Protein AF-A0A6L8V2J3-F1 (afdb_monomer_lite)

Organism: NCBI:txid2606219

Foldseek 3Di:
DDWAWPDDDPAWTWTADPPPQWIWIWGWPPDPPTDIDIDIGHPVRVVVVVVVVVVVVVVVD

Sequence (61 aa):
MAWINMLEREQLSVKLDDKDEVALLEINDGGISPNYVTVRLNENEIDELIEVLQRVKRAIQ

Radius of gyration: 13.19 Å; chains: 1; bounding box: 29×24×33 Å

pLDDT: mean 91.76, std 6.84, range [61.91, 98.12]

Structure (mmCIF, N/CA/C/O backbone):
data_AF-A0A6L8V2J3-F1
#
_entry.id   AF-A0A6L8V2J3-F1
#
loop_
_atom_site.group_PDB
_atom_site.id
_atom_site.type_symbol
_atom_site.label_atom_id
_atom_site.label_alt_id
_atom_site.label_comp_id
_atom_site.label_asym_id
_atom_site.label_entity_id
_atom_site.label_seq_id
_atom_site.pdbx_PDB_ins_code
_atom_site.Cartn_x
_atom_site.Cartn_y
_atom_site.Cartn_z
_atom_site.occupancy
_atom_site.B_iso_or_equiv
_atom_site.auth_seq_id
_atom_site.auth_comp_id
_atom_site.auth_asym_id
_atom_site.auth_atom_id
_atom_site.pdbx_PDB_model_num
ATOM 1 N N . MET A 1 1 ? -11.983 13.323 -10.855 1.00 61.91 1 MET A N 1
ATOM 2 C CA . MET A 1 1 ? -11.321 12.406 -9.914 1.00 61.91 1 MET A CA 1
ATOM 3 C C . MET A 1 1 ? -9.957 13.004 -9.676 1.00 61.91 1 MET A C 1
ATOM 5 O O . MET A 1 1 ? -9.308 13.322 -10.672 1.00 61.91 1 MET A O 1
ATOM 9 N N . ALA A 1 2 ? -9.590 13.280 -8.429 1.00 76.19 2 ALA A N 1
ATOM 10 C CA . ALA A 1 2 ? -8.273 13.806 -8.101 1.00 76.19 2 ALA A CA 1
ATOM 11 C C . ALA A 1 2 ? -7.607 12.834 -7.123 1.00 76.19 2 ALA A C 1
ATOM 13 O O . ALA A 1 2 ? -8.038 12.687 -5.989 1.00 76.19 2 ALA A O 1
ATOM 14 N N . TRP A 1 3 ? -6.566 12.144 -7.585 1.00 88.00 3 TRP A N 1
ATOM 15 C CA . TRP A 1 3 ? -5.774 11.275 -6.721 1.00 88.00 3 TRP A CA 1
ATOM 16 C C . TRP A 1 3 ? -4.905 12.127 -5.802 1.00 88.00 3 TRP A C 1
ATOM 18 O O . TRP A 1 3 ? -4.122 12.954 -6.280 1.00 88.00 3 TRP A O 1
ATOM 28 N N . ILE A 1 4 ? -5.019 11.911 -4.495 1.00 91.56 4 ILE A N 1
ATOM 29 C CA . ILE A 1 4 ? -4.151 12.539 -3.500 1.00 91.56 4 ILE A CA 1
ATOM 30 C C . ILE A 1 4 ? -3.013 11.564 -3.194 1.00 91.56 4 ILE A C 1
ATOM 32 O O . ILE A 1 4 ? -3.246 10.478 -2.667 1.00 91.56 4 ILE A O 1
ATOM 36 N N . ASN A 1 5 ? -1.776 11.938 -3.526 1.00 92.88 5 ASN A N 1
ATOM 37 C CA . ASN A 1 5 ? -0.603 11.120 -3.214 1.00 92.88 5 ASN A CA 1
ATOM 38 C C . ASN A 1 5 ? -0.302 11.193 -1.710 1.00 92.88 5 ASN A C 1
ATOM 40 O O . ASN A 1 5 ? 0.040 12.257 -1.194 1.00 92.88 5 ASN A O 1
ATOM 44 N N . MET A 1 6 ? -0.403 10.057 -1.023 1.00 94.31 6 MET A N 1
ATOM 45 C CA . MET A 1 6 ? -0.141 9.925 0.415 1.00 94.31 6 MET A CA 1
ATOM 46 C C . MET A 1 6 ? 1.298 9.468 0.685 1.00 94.31 6 MET A C 1
ATOM 48 O O . MET A 1 6 ? 1.923 9.891 1.657 1.00 94.31 6 MET A O 1
ATOM 52 N N . LEU A 1 7 ? 1.840 8.618 -0.191 1.00 95.38 7 LEU A N 1
ATOM 53 C CA . LEU A 1 7 ? 3.225 8.155 -0.174 1.00 95.38 7 LEU A CA 1
ATOM 54 C C . LEU A 1 7 ? 3.707 7.975 -1.613 1.00 95.38 7 LEU A C 1
ATOM 56 O O . LEU A 1 7 ? 3.010 7.364 -2.414 1.00 95.38 7 LEU A O 1
ATOM 60 N N . GLU A 1 8 ? 4.915 8.446 -1.911 1.00 94.38 8 GLU A N 1
ATOM 61 C CA . GLU A 1 8 ? 5.583 8.215 -3.192 1.00 94.38 8 GLU A CA 1
ATOM 62 C C . GLU A 1 8 ? 7.041 7.816 -2.927 1.00 94.38 8 GLU A C 1
AT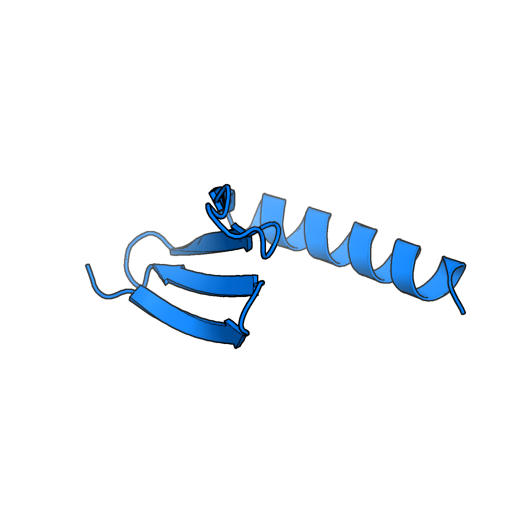OM 64 O O . GLU A 1 8 ? 7.815 8.564 -2.319 1.00 94.38 8 GLU A O 1
ATOM 69 N N . ARG A 1 9 ? 7.404 6.603 -3.337 1.00 93.56 9 ARG A N 1
ATOM 70 C CA . ARG A 1 9 ? 8.755 6.034 -3.313 1.00 93.56 9 ARG A CA 1
ATOM 71 C C . ARG A 1 9 ? 8.980 5.317 -4.637 1.00 93.56 9 ARG A C 1
ATOM 73 O O . ARG A 1 9 ? 8.031 4.925 -5.298 1.00 93.56 9 ARG A O 1
ATOM 80 N N . GLU A 1 10 ? 10.241 5.064 -4.967 1.00 89.75 10 GLU A N 1
ATOM 81 C CA . GLU A 1 10 ? 10.633 4.431 -6.234 1.00 89.75 10 GLU A CA 1
ATOM 82 C C . GLU A 1 10 ? 9.876 3.120 -6.531 1.00 89.75 10 GLU A C 1
ATOM 84 O O . GLU A 1 10 ? 9.461 2.891 -7.664 1.00 89.75 10 GLU A O 1
ATOM 89 N N . GLN A 1 11 ? 9.632 2.292 -5.508 1.00 93.50 11 GLN A N 1
ATOM 90 C CA . GLN A 1 11 ? 8.986 0.977 -5.644 1.00 93.50 11 GLN A CA 1
ATOM 91 C C . GLN A 1 11 ? 7.587 0.874 -5.020 1.00 93.50 11 GLN A C 1
ATOM 93 O O . GLN A 1 11 ? 6.950 -0.173 -5.117 1.00 93.50 11 GLN A O 1
ATOM 98 N N . LEU A 1 12 ? 7.113 1.928 -4.352 1.00 95.06 12 LEU A N 1
ATOM 99 C CA . LEU A 1 12 ? 5.892 1.893 -3.549 1.00 95.06 12 LEU A CA 1
ATOM 100 C C . LEU A 1 12 ? 5.207 3.257 -3.561 1.00 95.06 12 LEU A C 1
ATOM 102 O O . LEU A 1 12 ? 5.796 4.243 -3.111 1.00 95.06 12 LEU A O 1
ATOM 106 N N . SER A 1 13 ? 3.943 3.298 -3.966 1.00 95.88 13 SER A N 1
ATOM 107 C CA . SER A 1 13 ? 3.103 4.480 -3.797 1.00 95.88 13 SER A CA 1
ATOM 108 C C . SER A 1 13 ? 1.755 4.139 -3.170 1.00 95.88 13 SER A C 1
ATOM 11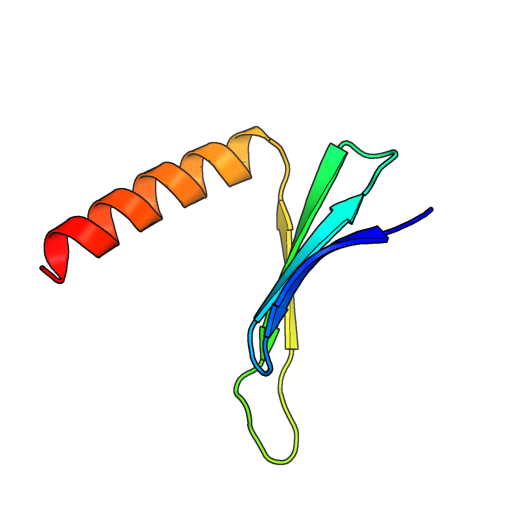0 O O . SER A 1 13 ? 1.252 3.017 -3.261 1.00 95.88 13 SER A O 1
ATOM 112 N N . VAL A 1 14 ? 1.201 5.122 -2.462 1.00 96.00 14 VAL A N 1
ATOM 113 C CA . VAL A 1 14 ? -0.129 5.056 -1.858 1.00 96.00 14 VAL A CA 1
ATOM 114 C C . VAL A 1 14 ? -0.884 6.319 -2.232 1.00 96.00 14 VAL A C 1
ATOM 116 O O . VAL A 1 14 ? -0.386 7.427 -2.011 1.00 96.00 14 VAL A O 1
ATOM 119 N N . LYS A 1 15 ? -2.086 6.159 -2.780 1.00 95.06 15 LYS A N 1
ATOM 120 C CA . LYS A 1 15 ? -2.946 7.258 -3.232 1.00 95.06 15 LYS A CA 1
ATOM 121 C C . LYS A 1 15 ? -4.338 7.119 -2.633 1.00 95.06 15 LYS A C 1
ATOM 123 O O . LYS A 1 15 ? -4.798 6.004 -2.420 1.00 95.06 15 LYS A O 1
ATOM 128 N N . LEU A 1 16 ? -5.004 8.238 -2.384 1.00 93.69 16 LEU A N 1
ATOM 129 C CA . LEU A 1 16 ? -6.396 8.296 -1.939 1.00 93.69 16 LEU A CA 1
ATOM 130 C C . LEU A 1 16 ? -7.268 8.843 -3.073 1.00 93.69 16 LEU A C 1
ATOM 132 O O . LEU A 1 16 ? -6.904 9.849 -3.690 1.00 93.69 16 LEU A O 1
ATOM 136 N N . ASP A 1 17 ? -8.400 8.192 -3.338 1.00 88.81 17 ASP A N 1
ATOM 137 C CA . ASP A 1 17 ? -9.484 8.791 -4.118 1.00 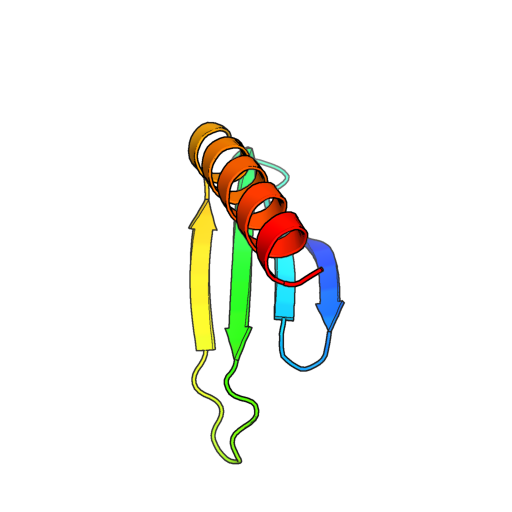88.81 17 ASP A CA 1
ATOM 138 C C . ASP A 1 17 ? -10.310 9.693 -3.200 1.00 88.81 17 ASP A C 1
ATOM 140 O O . ASP A 1 17 ? -10.925 9.222 -2.242 1.00 88.81 17 ASP A O 1
ATOM 144 N N . ASP A 1 18 ? -10.332 10.990 -3.497 1.00 77.69 18 ASP A N 1
ATOM 145 C CA . ASP A 1 18 ? -11.063 11.989 -2.721 1.00 77.69 18 ASP A CA 1
ATOM 146 C C . ASP A 1 18 ? -12.593 11.897 -2.866 1.00 77.69 18 ASP A C 1
ATOM 148 O O . ASP A 1 18 ? -13.317 12.603 -2.162 1.00 77.69 18 ASP A O 1
ATOM 152 N N . LYS A 1 19 ? -13.095 11.045 -3.769 1.00 81.25 19 LYS A N 1
ATOM 153 C CA . LYS A 1 19 ? -14.532 10.862 -4.025 1.00 81.25 19 LYS A CA 1
ATOM 154 C C . LYS A 1 19 ? -15.078 9.517 -3.589 1.00 81.25 19 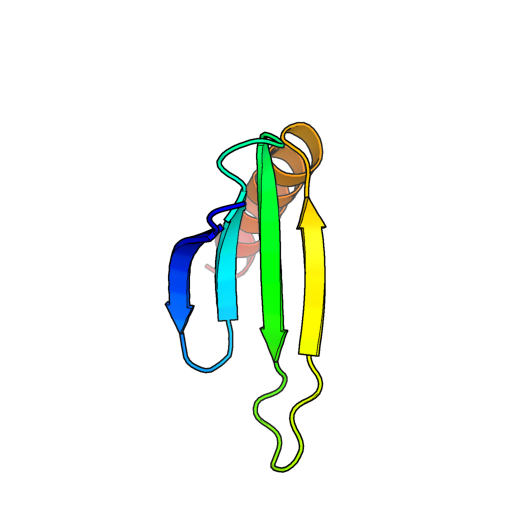LYS A C 1
ATOM 156 O O . LYS A 1 19 ? -16.202 9.461 -3.104 1.00 81.25 19 LYS A O 1
ATOM 161 N N . ASP A 1 20 ? -14.303 8.464 -3.812 1.00 76.56 20 ASP A N 1
ATOM 162 C CA . ASP A 1 20 ? -14.754 7.085 -3.621 1.00 76.56 20 ASP A CA 1
ATOM 163 C C . ASP A 1 20 ? -14.286 6.489 -2.279 1.00 76.56 20 ASP A C 1
ATOM 165 O O . ASP A 1 20 ? -14.555 5.320 -2.023 1.00 76.56 20 ASP A O 1
ATOM 169 N N . GLU A 1 21 ? -13.568 7.261 -1.448 1.00 81.06 21 GLU A N 1
ATOM 170 C CA . GLU A 1 21 ? -13.030 6.835 -0.139 1.00 81.06 21 GLU A CA 1
ATOM 171 C C . GLU A 1 21 ? -12.197 5.540 -0.212 1.00 81.06 21 GLU A C 1
ATOM 173 O O . GLU A 1 21 ? -12.107 4.757 0.731 1.00 81.06 21 GLU A O 1
ATOM 178 N N . VAL A 1 22 ? -11.555 5.309 -1.360 1.00 89.69 22 VAL A N 1
ATOM 179 C CA . VAL A 1 22 ? -10.691 4.150 -1.601 1.00 89.69 22 VAL A CA 1
ATOM 180 C C . VAL A 1 22 ? -9.225 4.552 -1.598 1.00 89.69 22 VAL A C 1
ATOM 182 O O . VAL A 1 22 ? -8.847 5.609 -2.109 1.00 89.69 22 VAL A O 1
ATOM 185 N N . ALA A 1 23 ? -8.375 3.659 -1.101 1.00 93.44 23 ALA A N 1
ATOM 186 C CA . ALA A 1 23 ? -6.938 3.760 -1.283 1.00 93.44 23 ALA A CA 1
ATOM 187 C C . ALA A 1 23 ? -6.480 2.923 -2.484 1.00 93.44 23 ALA A C 1
ATOM 189 O O . ALA A 1 23 ? -7.016 1.852 -2.771 1.00 93.44 23 ALA A O 1
ATOM 190 N N . LEU A 1 24 ? -5.448 3.400 -3.170 1.00 94.69 24 LEU A N 1
ATOM 191 C CA . LEU A 1 24 ? -4.658 2.623 -4.114 1.00 94.69 24 LEU A CA 1
ATOM 192 C C . LEU A 1 24 ? -3.278 2.385 -3.516 1.00 94.69 24 LEU A C 1
ATOM 194 O O . LEU A 1 24 ? -2.585 3.338 -3.164 1.00 94.69 24 LEU A O 1
ATOM 198 N N . LEU A 1 25 ? -2.889 1.118 -3.437 1.00 95.56 25 LEU A N 1
ATOM 199 C CA . LEU A 1 25 ? -1.537 0.673 -3.131 1.00 95.56 25 LEU A CA 1
ATOM 200 C C . LEU A 1 25 ? -0.898 0.189 -4.431 1.00 95.56 25 LEU A C 1
ATOM 202 O O . LEU A 1 25 ? -1.386 -0.766 -5.034 1.00 95.56 25 LEU A O 1
ATOM 206 N N . GLU A 1 26 ? 0.186 0.825 -4.857 1.00 94.56 26 GLU A N 1
ATOM 207 C CA . GLU A 1 26 ? 0.931 0.418 -6.048 1.00 94.56 26 GLU A CA 1
ATOM 208 C C . GLU A 1 26 ? 2.342 -0.009 -5.660 1.00 94.56 26 GLU A C 1
ATOM 210 O O . GLU A 1 26 ? 3.054 0.712 -4.958 1.00 94.56 26 GLU A O 1
ATOM 215 N N . ILE A 1 27 ? 2.746 -1.187 -6.127 1.00 95.44 27 ILE A N 1
ATOM 216 C CA . ILE A 1 27 ? 4.066 -1.770 -5.882 1.00 95.44 27 ILE A CA 1
ATOM 217 C C . ILE A 1 27 ? 4.688 -2.117 -7.228 1.00 95.44 27 ILE A C 1
ATOM 219 O O . ILE A 1 27 ? 4.005 -2.671 -8.091 1.00 95.44 27 ILE A O 1
ATOM 223 N N . ASN A 1 28 ? 5.977 -1.828 -7.400 1.00 92.06 28 ASN A N 1
ATOM 224 C CA . ASN A 1 28 ? 6.752 -2.350 -8.520 1.00 92.06 28 ASN A CA 1
ATOM 225 C C . ASN A 1 28 ? 7.998 -3.106 -8.057 1.00 92.06 28 ASN A C 1
ATOM 227 O O . ASN A 1 28 ? 8.548 -2.842 -6.991 1.00 92.06 28 ASN A O 1
ATOM 231 N N . ASP A 1 29 ? 8.428 -4.065 -8.871 1.00 90.06 29 ASP A N 1
ATOM 232 C CA . ASP A 1 29 ? 9.562 -4.950 -8.583 1.00 90.06 29 ASP A CA 1
ATOM 233 C C . ASP A 1 29 ? 10.943 -4.314 -8.855 1.00 90.06 29 ASP A C 1
ATOM 235 O O . ASP A 1 29 ? 11.968 -4.958 -8.630 1.00 90.06 29 ASP A O 1
ATOM 239 N N . GLY A 1 30 ? 10.998 -3.060 -9.325 1.00 87.00 30 GLY A N 1
ATOM 240 C CA . GLY A 1 30 ? 12.244 -2.350 -9.630 1.00 87.00 30 GLY A CA 1
ATOM 241 C C . GLY A 1 30 ? 13.053 -2.932 -10.793 1.00 87.00 30 GLY A C 1
ATOM 242 O O . GLY A 1 30 ? 14.235 -2.610 -10.934 1.00 87.00 30 GLY A O 1
ATOM 243 N N . GLY A 1 31 ? 12.459 -3.812 -11.604 1.00 88.56 31 GLY A N 1
ATOM 244 C CA . GLY A 1 31 ? 13.119 -4.394 -12.769 1.00 88.56 31 GLY A CA 1
ATOM 245 C C . GLY A 1 31 ? 13.363 -3.380 -13.894 1.00 88.56 31 GLY A C 1
ATOM 246 O O . GLY A 1 31 ? 12.760 -2.313 -13.943 1.00 88.56 31 GLY A O 1
ATOM 247 N N . ILE A 1 32 ? 14.210 -3.752 -14.866 1.00 86.12 32 ILE A N 1
ATOM 248 C CA . ILE A 1 32 ? 14.437 -2.962 -16.099 1.00 86.12 32 ILE A CA 1
ATOM 249 C C . ILE A 1 32 ? 13.117 -2.743 -16.864 1.00 86.12 32 ILE A C 1
ATOM 251 O O . ILE A 1 32 ? 12.916 -1.703 -17.486 1.00 86.12 32 ILE A O 1
ATOM 255 N N . SER A 1 33 ? 12.213 -3.724 -16.793 1.00 86.31 33 SER A N 1
ATOM 256 C CA . SER A 1 33 ? 10.811 -3.610 -17.193 1.00 86.31 33 SER A CA 1
ATOM 257 C C . SER A 1 33 ? 9.957 -3.897 -15.956 1.00 86.31 33 SER A C 1
ATOM 259 O O . SER A 1 33 ? 9.673 -5.071 -15.706 1.00 86.31 33 SER A O 1
ATOM 261 N N . PRO A 1 34 ? 9.609 -2.873 -15.157 1.00 83.00 34 PRO A N 1
ATOM 262 C CA . PRO A 1 34 ? 8.985 -3.098 -13.867 1.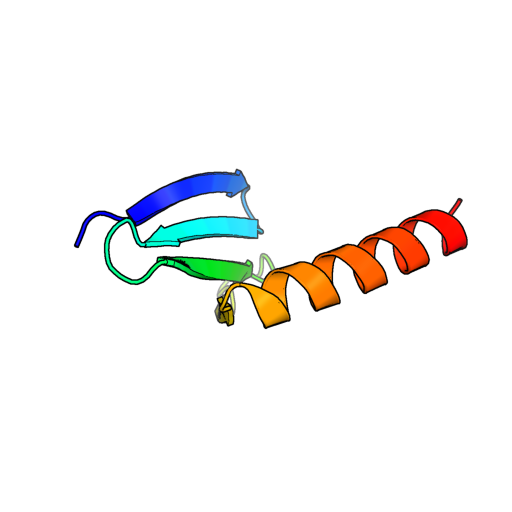00 83.00 34 PRO A CA 1
ATOM 263 C C . PRO A 1 34 ? 7.570 -3.651 -14.018 1.00 83.00 34 PRO A C 1
ATOM 265 O O . PRO A 1 34 ? 6.772 -3.140 -14.810 1.00 83.00 34 PRO A O 1
ATOM 268 N N . ASN A 1 35 ? 7.248 -4.678 -13.236 1.00 88.44 35 ASN A N 1
ATOM 269 C CA . ASN A 1 35 ? 5.879 -5.169 -13.121 1.00 88.44 35 ASN A CA 1
ATOM 270 C C . ASN A 1 35 ? 5.171 -4.412 -12.006 1.00 88.44 35 ASN A C 1
ATOM 272 O O . ASN A 1 35 ? 5.617 -4.436 -10.860 1.00 88.44 35 ASN A O 1
ATOM 276 N N . TYR A 1 36 ? 4.059 -3.766 -12.347 1.00 90.19 36 TYR A N 1
ATOM 277 C CA . TYR A 1 36 ? 3.246 -3.026 -11.392 1.00 90.19 36 TYR A CA 1
ATOM 278 C C . TYR A 1 36 ? 2.084 -3.888 -10.914 1.00 90.19 36 TYR A C 1
ATOM 280 O O . TYR A 1 36 ? 1.331 -4.444 -11.717 1.00 90.19 36 TYR A O 1
ATOM 288 N N . VAL A 1 37 ? 1.927 -3.966 -9.598 1.00 94.00 37 VAL A N 1
ATOM 289 C CA . VAL A 1 37 ? 0.732 -4.498 -8.949 1.00 94.00 37 VAL A CA 1
ATOM 290 C C . VAL A 1 37 ? 0.021 -3.336 -8.279 1.00 94.00 37 VAL A C 1
ATOM 292 O O . VAL A 1 37 ? 0.580 -2.685 -7.399 1.00 94.00 37 VAL A O 1
ATOM 295 N N . THR A 1 38 ? -1.218 -3.099 -8.695 1.00 94.00 38 THR A N 1
ATOM 296 C CA . THR A 1 38 ? -2.094 -2.074 -8.130 1.00 94.00 38 THR A CA 1
ATOM 297 C C . THR A 1 38 ? -3.236 -2.760 -7.394 1.00 94.00 38 THR A C 1
ATOM 299 O O . THR A 1 38 ? -3.970 -3.554 -7.984 1.00 94.00 38 THR A O 1
ATOM 302 N N . VAL A 1 39 ? -3.400 -2.445 -6.113 1.00 94.62 39 VAL A N 1
ATOM 303 C CA . VAL A 1 39 ? -4.481 -2.959 -5.269 1.00 94.62 39 VAL A CA 1
ATOM 304 C C . VAL A 1 39 ? -5.362 -1.792 -4.848 1.00 94.62 39 VAL A C 1
ATOM 306 O O . VAL A 1 39 ? -4.874 -0.812 -4.287 1.00 94.62 39 VAL A O 1
ATOM 309 N N . ARG A 1 40 ? -6.663 -1.896 -5.132 1.00 94.62 40 ARG A N 1
ATOM 310 C CA . ARG A 1 40 ? -7.680 -0.974 -4.619 1.00 94.62 40 ARG A CA 1
ATOM 311 C C . ARG A 1 40 ? -8.187 -1.531 -3.297 1.00 94.62 40 ARG A C 1
ATOM 313 O O . ARG A 1 40 ? -8.573 -2.693 -3.256 1.00 94.62 40 ARG A O 1
ATOM 320 N N . LEU A 1 41 ? -8.154 -0.709 -2.259 1.00 95.06 41 LEU A N 1
ATOM 321 C CA . LEU A 1 41 ? -8.523 -1.080 -0.899 1.00 95.06 41 LEU A CA 1
ATOM 322 C C . LEU A 1 41 ? -9.634 -0.149 -0.416 1.00 95.06 41 LEU A C 1
ATOM 324 O O . LEU A 1 41 ? -9.529 1.073 -0.560 1.00 95.06 41 LEU A O 1
ATOM 328 N N . ASN A 1 42 ? -10.689 -0.722 0.147 1.00 94.69 42 ASN A N 1
ATOM 329 C CA . ASN A 1 42 ? -11.678 0.022 0.926 1.00 94.69 42 ASN A CA 1
ATOM 330 C C . ASN A 1 42 ? -11.240 0.162 2.399 1.00 94.69 42 ASN A C 1
ATOM 332 O O . ASN A 1 42 ? -10.229 -0.408 2.802 1.00 94.69 42 ASN A O 1
ATOM 336 N N . GLU A 1 43 ? -12.008 0.903 3.202 1.00 93.12 43 GLU A N 1
ATOM 337 C CA . GLU A 1 43 ? -11.723 1.156 4.625 1.00 93.12 43 GLU A CA 1
ATOM 338 C C . GLU A 1 43 ? -11.445 -0.125 5.435 1.00 93.12 43 GLU A C 1
ATOM 340 O O . GLU A 1 43 ? -10.406 -0.224 6.084 1.00 93.12 43 GLU A O 1
ATOM 345 N N . ASN A 1 44 ? -12.302 -1.147 5.328 1.00 95.31 44 ASN A N 1
ATOM 346 C CA . ASN A 1 44 ? -12.132 -2.395 6.083 1.00 95.31 44 ASN A CA 1
ATOM 347 C C . ASN A 1 44 ? -10.856 -3.148 5.667 1.00 95.31 44 ASN A C 1
ATOM 349 O O . ASN A 1 44 ? -10.136 -3.677 6.510 1.00 95.31 44 ASN A O 1
ATOM 353 N N . GLU A 1 45 ? -10.552 -3.187 4.367 1.00 96.00 45 GLU A N 1
ATOM 354 C CA . GLU A 1 45 ? -9.341 -3.843 3.854 1.00 96.00 45 GLU A CA 1
ATOM 355 C C . GLU A 1 45 ? -8.064 -3.100 4.283 1.00 96.00 45 GLU A C 1
ATOM 357 O O . GLU A 1 45 ? -7.024 -3.723 4.505 1.00 96.00 45 GLU A O 1
ATOM 362 N N . ILE A 1 46 ? -8.134 -1.770 4.424 1.00 95.06 46 ILE A N 1
ATOM 363 C CA . ILE A 1 46 ? -7.043 -0.955 4.971 1.00 95.06 46 ILE A CA 1
ATOM 364 C C . ILE A 1 46 ? -6.799 -1.323 6.437 1.00 95.06 46 ILE A C 1
ATOM 366 O O . ILE A 1 46 ? -5.647 -1.553 6.813 1.00 95.06 46 ILE A O 1
ATOM 370 N N . ASP A 1 47 ? -7.852 -1.418 7.249 1.00 96.69 47 ASP A N 1
ATOM 371 C CA . ASP A 1 47 ? -7.739 -1.776 8.666 1.00 96.69 47 ASP A CA 1
ATOM 372 C C . ASP A 1 47 ? -7.128 -3.170 8.860 1.00 96.69 47 ASP A C 1
ATOM 374 O O . ASP A 1 47 ? -6.180 -3.336 9.638 1.00 96.69 47 ASP A O 1
ATOM 378 N N . GLU A 1 48 ? -7.597 -4.161 8.096 1.00 97.50 48 GLU A N 1
ATOM 379 C CA . GLU A 1 48 ? -7.040 -5.518 8.107 1.00 97.50 48 GLU A CA 1
ATOM 380 C C . GLU A 1 48 ? -5.554 -5.527 7.711 1.00 97.50 48 GLU A C 1
ATOM 382 O O . GLU A 1 48 ? -4.718 -6.153 8.377 1.00 97.50 48 GLU A O 1
ATOM 387 N N . LEU A 1 49 ? -5.193 -4.795 6.650 1.00 96.25 49 LEU A N 1
ATOM 388 C CA . LEU A 1 49 ? -3.810 -4.699 6.190 1.00 96.25 49 LEU A CA 1
ATOM 389 C C . LEU A 1 49 ? -2.909 -4.044 7.247 1.00 96.25 49 LEU A C 1
ATOM 391 O O . LEU A 1 49 ? -1.802 -4.531 7.499 1.00 96.25 49 LEU A O 1
ATOM 395 N N . ILE A 1 50 ? -3.372 -2.972 7.898 1.00 97.00 50 ILE A N 1
ATOM 396 C CA . ILE A 1 50 ? -2.642 -2.305 8.983 1.00 97.00 50 ILE A CA 1
ATOM 397 C C . ILE A 1 50 ? -2.398 -3.278 10.140 1.00 97.00 50 ILE A C 1
ATOM 399 O O . ILE A 1 50 ? -1.262 -3.368 10.621 1.00 97.00 50 ILE A O 1
ATOM 403 N N . GLU A 1 51 ? -3.416 -4.029 10.571 1.00 98.12 51 GLU A N 1
ATOM 404 C CA . GLU A 1 51 ? -3.282 -4.996 11.665 1.00 98.12 51 GLU A CA 1
ATOM 405 C C . GLU A 1 51 ? -2.195 -6.039 11.356 1.00 98.12 51 GLU A C 1
ATOM 407 O O . GLU A 1 51 ? -1.284 -6.281 12.165 1.00 98.12 51 GLU A O 1
ATOM 412 N N . VAL A 1 52 ? -2.244 -6.633 10.161 1.00 98.00 52 VAL A N 1
ATOM 413 C CA . VAL A 1 52 ? -1.285 -7.661 9.742 1.00 98.00 52 VAL A CA 1
ATOM 414 C C . VAL A 1 52 ? 0.124 -7.082 9.613 1.00 98.00 52 VAL A C 1
ATOM 416 O O . VAL A 1 52 ? 1.071 -7.670 10.143 1.00 98.00 52 VAL A O 1
ATOM 419 N N . LEU A 1 53 ? 0.291 -5.911 8.993 1.00 97.12 53 LEU A N 1
ATOM 420 C CA . LEU A 1 53 ? 1.601 -5.265 8.856 1.00 97.12 53 LEU A CA 1
ATOM 421 C C . LEU A 1 53 ? 2.229 -4.937 10.218 1.00 97.12 53 LEU A C 1
ATOM 423 O O . LEU A 1 53 ? 3.431 -5.135 10.411 1.00 97.12 53 LEU A O 1
ATOM 427 N N . GLN A 1 54 ? 1.434 -4.502 11.200 1.00 97.94 54 GLN A N 1
ATOM 428 C CA . GLN A 1 54 ? 1.915 -4.281 12.567 1.00 97.94 54 GLN A CA 1
ATOM 429 C C . GLN A 1 54 ? 2.365 -5.580 13.250 1.00 97.94 54 GLN A C 1
ATOM 431 O O . GLN A 1 54 ? 3.318 -5.576 14.037 1.00 97.94 54 GLN A O 1
ATOM 436 N N . ARG A 1 55 ? 1.687 -6.703 12.991 1.00 98.00 55 ARG A N 1
ATOM 437 C CA . ARG A 1 55 ? 2.098 -8.024 13.494 1.00 98.00 55 ARG A CA 1
ATOM 438 C C . ARG A 1 55 ? 3.398 -8.488 12.840 1.00 98.00 55 ARG A C 1
ATOM 440 O O . ARG A 1 55 ? 4.301 -8.904 13.559 1.00 98.00 55 ARG A O 1
ATOM 447 N N . VAL A 1 56 ? 3.528 -8.340 11.520 1.00 98.06 56 VAL A N 1
ATOM 448 C CA . VAL A 1 56 ? 4.766 -8.648 10.783 1.00 98.06 56 VAL A CA 1
ATOM 449 C C . VAL A 1 56 ? 5.930 -7.811 11.309 1.00 98.06 56 VAL A C 1
ATOM 451 O O . VAL A 1 56 ? 6.973 -8.368 11.637 1.00 98.06 56 VAL A O 1
ATOM 454 N N . LYS A 1 57 ? 5.739 -6.496 11.487 1.00 97.50 57 LYS A N 1
ATOM 455 C CA . LYS A 1 57 ? 6.762 -5.595 12.040 1.00 97.50 57 LYS A CA 1
ATOM 456 C C . LYS A 1 57 ? 7.275 -6.058 13.405 1.00 97.50 57 LYS A C 1
ATOM 458 O O . LYS A 1 57 ? 8.472 -5.992 13.645 1.00 97.50 57 LYS A O 1
ATOM 463 N N . ARG A 1 58 ? 6.387 -6.524 14.288 1.00 97.62 58 ARG A N 1
ATOM 464 C CA . ARG A 1 58 ? 6.771 -7.058 15.606 1.00 97.62 58 ARG A CA 1
ATOM 465 C C . ARG A 1 58 ? 7.530 -8.382 15.520 1.00 97.62 58 ARG A C 1
ATOM 467 O O . ARG A 1 58 ? 8.322 -8.654 16.404 1.00 97.62 58 ARG A O 1
ATOM 474 N N . ALA A 1 59 ? 7.276 -9.199 14.499 1.00 97.50 59 ALA A N 1
ATOM 475 C CA . ALA A 1 59 ? 7.928 -10.498 14.329 1.00 97.50 59 ALA A CA 1
ATOM 476 C C . ALA A 1 59 ? 9.345 -10.402 13.736 1.00 97.50 59 ALA A C 1
ATOM 478 O O . ALA A 1 59 ? 10.138 -11.321 13.915 1.00 97.50 59 ALA A O 1
ATOM 479 N N . ILE A 1 60 ? 9.650 -9.321 13.010 1.00 96.94 60 ILE A N 1
ATOM 480 C CA . ILE A 1 60 ? 10.982 -9.069 12.428 1.00 96.94 60 ILE A CA 1
ATOM 481 C C . ILE A 1 60 ? 11.913 -8.264 13.352 1.00 96.94 60 ILE A C 1
ATOM 483 O O . ILE A 1 60 ? 13.057 -8.012 12.977 1.00 96.94 60 ILE A O 1
ATOM 487 N N . GLN A 1 61 ? 11.412 -7.818 14.508 1.00 79.12 61 GLN A N 1
ATOM 488 C CA . GLN A 1 61 ? 12.169 -7.130 15.560 1.00 79.12 61 GLN A CA 1
ATOM 489 C C . GLN A 1 61 ? 12.631 -8.123 16.622 1.00 79.12 61 GLN A C 1
ATOM 491 O O . GLN A 1 61 ? 13.754 -7.920 17.132 1.00 79.12 61 GLN 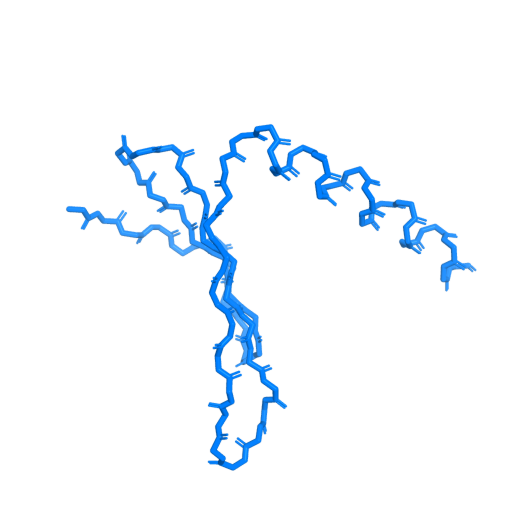A O 1
#

Secondary structure (DSSP, 8-state):
--EEEEEEETTEEEEEETTT--EEEEEE---SSPPEEEEEE-HHHHHHHHHHHHHHHHH--